Protein AF-A0A960MIV2-F1 (afdb_monomer_lite)

Structure (mmCIF, N/CA/C/O backbone):
data_AF-A0A960MIV2-F1
#
_entry.id   AF-A0A960MIV2-F1
#
loop_
_atom_site.group_PDB
_atom_site.id
_atom_site.type_symbol
_atom_site.label_atom_id
_atom_site.label_alt_id
_atom_site.label_comp_id
_atom_site.label_asym_id
_atom_site.label_entity_id
_atom_site.label_seq_id
_atom_site.pdbx_PDB_ins_code
_atom_site.Cartn_x
_atom_site.Cartn_y
_atom_site.Cartn_z
_atom_site.occupancy
_atom_site.B_iso_or_equiv
_atom_site.auth_seq_id
_atom_site.auth_comp_id
_atom_site.auth_asym_id
_atom_site.auth_atom_id
_atom_site.pdbx_PDB_model_num
ATOM 1 N N . MET A 1 1 ? 14.978 1.447 -35.392 1.00 47.12 1 MET A N 1
ATOM 2 C 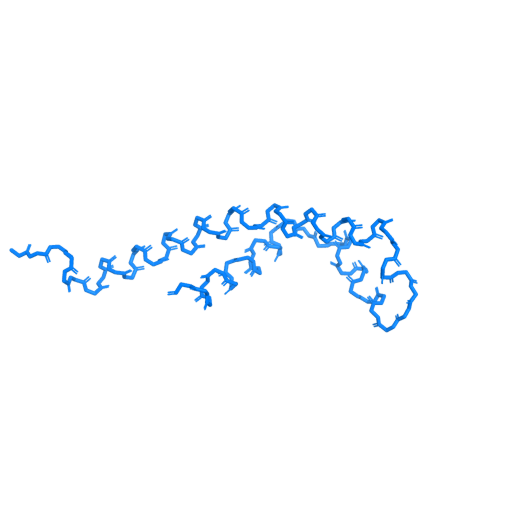CA . MET A 1 1 ? 14.464 0.526 -34.352 1.00 47.12 1 MET A CA 1
ATOM 3 C C . MET A 1 1 ? 13.581 1.329 -33.411 1.00 47.12 1 MET A C 1
ATOM 5 O O . MET A 1 1 ? 14.086 2.224 -32.753 1.00 47.12 1 MET A O 1
ATOM 9 N N . SER A 1 2 ? 12.265 1.102 -33.428 1.00 51.31 2 SER A N 1
ATOM 10 C CA . SER A 1 2 ? 11.322 1.870 -32.604 1.00 51.31 2 SER A CA 1
ATOM 11 C C . SER A 1 2 ? 11.414 1.407 -31.147 1.00 51.31 2 SER A C 1
ATOM 13 O O . SER A 1 2 ? 11.074 0.263 -30.845 1.00 51.31 2 SER A O 1
ATOM 15 N N . ILE A 1 3 ? 11.899 2.283 -30.262 1.00 57.53 3 ILE A N 1
ATOM 16 C CA . ILE A 1 3 ? 12.060 2.053 -28.812 1.00 57.53 3 ILE A CA 1
ATOM 17 C C . ILE A 1 3 ? 10.745 1.583 -28.157 1.00 57.53 3 ILE A C 1
ATOM 19 O O . ILE A 1 3 ? 10.769 0.782 -27.227 1.00 57.53 3 ILE A O 1
ATOM 23 N N . CYS A 1 4 ? 9.594 1.955 -28.726 1.00 55.69 4 CYS A N 1
ATOM 24 C CA . CYS A 1 4 ? 8.263 1.563 -28.255 1.00 55.69 4 CYS A CA 1
ATOM 25 C C . CYS A 1 4 ? 7.899 0.078 -28.474 1.00 55.69 4 CYS A C 1
ATOM 27 O O . CYS A 1 4 ? 6.861 -0.371 -27.986 1.00 55.69 4 CYS A O 1
ATOM 29 N N . ARG A 1 5 ? 8.710 -0.699 -29.212 1.00 61.00 5 ARG A N 1
ATOM 30 C CA . ARG A 1 5 ? 8.460 -2.134 -29.460 1.00 61.00 5 ARG A CA 1
ATOM 31 C C . ARG A 1 5 ? 9.167 -3.057 -28.461 1.00 61.00 5 ARG A C 1
ATOM 33 O O . ARG A 1 5 ? 8.834 -4.233 -28.413 1.00 61.00 5 ARG A O 1
ATOM 40 N N . SER A 1 6 ? 10.121 -2.542 -27.685 1.00 75.19 6 SER A N 1
ATOM 41 C CA . SER A 1 6 ? 10.874 -3.351 -26.725 1.00 75.19 6 SER A CA 1
ATOM 42 C C . SER A 1 6 ? 10.004 -3.721 -25.523 1.00 75.19 6 SER A C 1
ATOM 44 O O . SER A 1 6 ? 9.482 -2.838 -24.839 1.00 75.19 6 SER A O 1
ATOM 46 N N . ASP A 1 7 ? 9.874 -5.017 -25.239 1.00 73.69 7 ASP A N 1
ATOM 47 C CA . ASP A 1 7 ? 9.116 -5.511 -24.084 1.00 73.69 7 ASP A CA 1
ATOM 48 C C . ASP A 1 7 ? 9.695 -4.986 -22.762 1.00 73.69 7 ASP A C 1
ATOM 50 O O . ASP A 1 7 ? 8.949 -4.600 -21.863 1.00 73.69 7 ASP A O 1
ATOM 54 N N . ALA A 1 8 ? 11.019 -4.824 -22.682 1.00 79.50 8 ALA A N 1
ATOM 55 C CA . ALA A 1 8 ? 11.685 -4.240 -21.519 1.00 79.50 8 ALA A CA 1
ATOM 56 C C . ALA A 1 8 ? 11.283 -2.771 -21.271 1.00 79.50 8 ALA A C 1
ATOM 58 O O . ALA A 1 8 ? 11.164 -2.344 -20.120 1.00 79.50 8 ALA A O 1
ATOM 59 N N . PHE A 1 9 ? 11.021 -1.997 -22.333 1.00 81.50 9 PHE A N 1
ATOM 60 C CA . PHE A 1 9 ? 10.580 -0.605 -22.201 1.00 81.50 9 PHE A CA 1
ATOM 61 C C . PHE A 1 9 ? 9.160 -0.531 -21.633 1.00 81.50 9 PHE A C 1
ATOM 63 O O . PHE A 1 9 ? 8.909 0.237 -20.708 1.00 81.50 9 PHE A O 1
ATOM 70 N N . LYS A 1 10 ? 8.249 -1.383 -22.119 1.00 79.69 10 LYS A N 1
ATOM 71 C CA . LYS A 1 10 ? 6.870 -1.450 -21.613 1.00 79.69 10 LYS A CA 1
ATOM 72 C C . LYS A 1 10 ? 6.821 -1.858 -20.146 1.00 79.69 10 LYS A C 1
ATOM 74 O O . LYS A 1 10 ? 6.111 -1.224 -19.375 1.00 79.69 10 LYS A O 1
ATOM 79 N N . VAL A 1 11 ? 7.616 -2.857 -19.755 1.00 83.81 11 VAL A N 1
ATOM 80 C CA . VAL A 1 11 ? 7.721 -3.282 -18.351 1.00 83.81 11 VAL A CA 1
ATOM 81 C C . VAL A 1 11 ? 8.254 -2.145 -17.482 1.00 83.81 11 VAL A C 1
ATOM 83 O O . VAL A 1 11 ? 7.704 -1.881 -16.419 1.00 83.81 11 VAL A O 1
ATOM 86 N N . THR A 1 12 ? 9.270 -1.416 -17.948 1.00 83.31 12 THR A N 1
ATOM 87 C CA . THR A 1 12 ? 9.815 -0.273 -17.198 1.00 83.31 12 THR A CA 1
ATOM 88 C C . THR A 1 12 ? 8.771 0.827 -17.012 1.00 83.31 12 THR A C 1
ATOM 90 O O . THR A 1 12 ? 8.576 1.304 -15.896 1.00 83.31 12 THR A O 1
ATOM 93 N N . VAL A 1 13 ? 8.060 1.204 -18.078 1.00 86.69 13 VAL A N 1
ATOM 94 C CA . VAL A 1 13 ? 6.997 2.219 -18.006 1.00 86.69 13 VAL A CA 1
ATOM 95 C C . VAL A 1 13 ? 5.863 1.760 -17.094 1.00 86.69 13 VAL A C 1
ATOM 97 O O . VAL A 1 13 ? 5.382 2.554 -16.292 1.00 86.69 13 VAL A O 1
ATOM 100 N N . PHE A 1 14 ? 5.479 0.485 -17.161 1.00 84.31 14 PHE A N 1
ATOM 101 C CA . PHE A 1 14 ? 4.462 -0.093 -16.288 1.00 84.31 14 PHE A CA 1
ATOM 102 C C . PHE A 1 14 ? 4.868 -0.013 -14.812 1.00 84.31 14 PHE A C 1
ATOM 104 O O . PHE A 1 14 ? 4.111 0.501 -13.996 1.00 84.31 14 PHE A O 1
ATOM 111 N N . VAL A 1 15 ? 6.089 -0.433 -14.465 1.00 85.56 15 VAL A N 1
ATOM 112 C CA . VAL A 1 15 ? 6.586 -0.376 -13.079 1.00 85.56 15 VAL A CA 1
ATOM 113 C C . VAL A 1 15 ? 6.641 1.065 -12.568 1.00 85.56 15 VAL A C 1
ATOM 115 O O . VAL A 1 15 ? 6.228 1.333 -11.439 1.00 85.56 15 VAL A O 1
ATOM 118 N N . VAL A 1 16 ? 7.101 2.006 -13.397 1.00 86.88 16 VAL A N 1
ATOM 119 C CA . VAL A 1 16 ? 7.133 3.431 -13.038 1.00 86.88 16 VAL A CA 1
ATOM 120 C C . VAL A 1 16 ? 5.717 3.981 -12.856 1.00 86.88 16 VAL A C 1
ATOM 122 O O . VAL A 1 16 ? 5.459 4.666 -11.868 1.00 86.88 16 VAL A O 1
ATOM 125 N N . ALA A 1 17 ? 4.784 3.653 -13.750 1.00 86.44 17 ALA A N 1
ATOM 126 C CA . ALA A 1 17 ? 3.393 4.085 -13.649 1.00 86.44 17 ALA A CA 1
ATOM 127 C C . ALA A 1 17 ? 2.722 3.537 -12.381 1.00 86.44 17 ALA A C 1
ATOM 129 O O . ALA A 1 17 ? 2.109 4.302 -11.641 1.00 86.44 17 ALA A O 1
ATOM 130 N N . VAL A 1 18 ? 2.918 2.253 -12.068 1.00 86.75 18 VAL A N 1
ATOM 131 C CA . VAL A 1 18 ? 2.420 1.625 -10.834 1.00 86.75 18 VAL A CA 1
ATOM 132 C C . VAL A 1 18 ? 3.010 2.297 -9.595 1.00 86.75 18 VAL A C 1
ATOM 134 O O . VAL A 1 18 ? 2.276 2.565 -8.646 1.00 86.75 18 VAL A O 1
ATOM 137 N N . ALA A 1 19 ? 4.308 2.616 -9.598 1.00 82.62 19 ALA A N 1
ATOM 138 C CA . ALA A 1 19 ? 4.958 3.296 -8.481 1.00 82.62 19 ALA A CA 1
ATOM 139 C C . ALA A 1 19 ? 4.417 4.718 -8.267 1.00 82.62 19 ALA A C 1
ATOM 141 O O . ALA A 1 19 ? 4.123 5.102 -7.133 1.00 82.62 19 ALA A O 1
ATOM 142 N N . VAL A 1 20 ? 4.240 5.483 -9.348 1.00 86.44 20 VAL A N 1
ATOM 143 C CA . VAL A 1 20 ? 3.690 6.846 -9.301 1.00 86.44 20 VAL A CA 1
ATOM 144 C C . VAL A 1 20 ? 2.226 6.827 -8.860 1.00 86.44 20 VAL A C 1
ATOM 146 O O . VAL A 1 20 ? 1.853 7.568 -7.950 1.00 86.44 20 VAL A O 1
ATOM 149 N N . CYS A 1 21 ? 1.401 5.950 -9.436 1.00 84.44 21 CYS A N 1
ATOM 150 C CA . CYS A 1 21 ? 0.010 5.773 -9.022 1.00 84.44 21 CYS A CA 1
ATOM 151 C C . CYS A 1 21 ? -0.085 5.336 -7.556 1.00 84.44 21 CYS A C 1
ATOM 153 O O . CYS A 1 21 ? -0.852 5.923 -6.795 1.00 84.44 21 CYS A O 1
ATOM 155 N N . GLY A 1 22 ? 0.750 4.388 -7.124 1.00 83.00 22 GLY A N 1
ATOM 156 C CA . GLY A 1 22 ? 0.810 3.944 -5.735 1.00 83.00 22 GLY A CA 1
ATOM 157 C C . GLY A 1 22 ? 1.190 5.074 -4.779 1.00 83.00 22 GLY A C 1
ATOM 158 O O . GLY A 1 22 ? 0.560 5.223 -3.735 1.00 83.00 22 GLY A O 1
ATOM 159 N N . ALA A 1 23 ? 2.155 5.919 -5.150 1.00 81.56 23 ALA A N 1
ATOM 160 C CA . ALA A 1 23 ? 2.563 7.079 -4.356 1.00 81.56 23 ALA A CA 1
ATOM 161 C C . ALA A 1 23 ? 1.461 8.140 -4.232 1.00 81.56 23 ALA A C 1
ATOM 163 O O . ALA A 1 23 ? 1.316 8.739 -3.169 1.00 81.56 23 ALA A O 1
ATOM 164 N N . LEU A 1 24 ? 0.664 8.351 -5.283 1.00 85.31 24 LEU A N 1
ATOM 165 C CA . LEU A 1 24 ? -0.464 9.288 -5.267 1.00 85.31 24 LEU A CA 1
ATOM 166 C C . LEU A 1 24 ? -1.666 8.747 -4.475 1.00 85.31 24 LEU A C 1
ATOM 168 O O . LEU A 1 24 ? -2.313 9.495 -3.741 1.00 85.31 24 LEU A O 1
ATOM 172 N N . LEU A 1 25 ? -1.944 7.447 -4.590 1.00 81.94 25 LEU A N 1
ATOM 173 C CA . LEU A 1 25 ? -3.072 6.783 -3.927 1.00 81.94 25 LEU A CA 1
ATOM 174 C C . LEU A 1 25 ? -2.808 6.497 -2.442 1.00 81.94 25 LEU A C 1
ATOM 176 O O . LEU A 1 25 ? -3.737 6.530 -1.637 1.00 81.94 25 LEU A O 1
ATOM 180 N N . ALA A 1 26 ? -1.560 6.237 -2.049 1.00 80.06 26 ALA A N 1
ATOM 181 C CA . ALA A 1 26 ? -1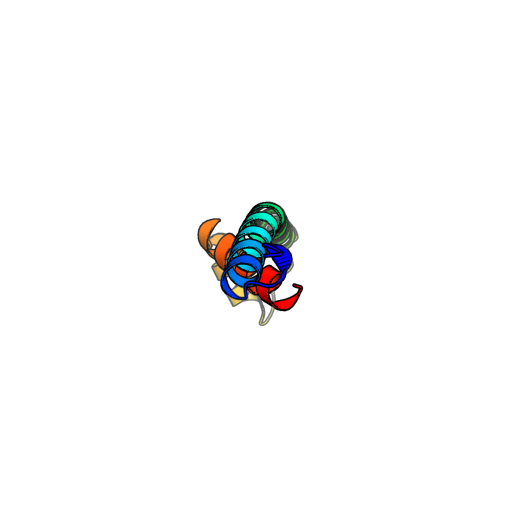.191 5.917 -0.669 1.00 80.06 26 ALA A CA 1
ATOM 182 C C . ALA A 1 26 ? -1.633 6.959 0.381 1.00 80.06 26 ALA A C 1
ATOM 184 O O . ALA A 1 26 ? -2.262 6.552 1.363 1.00 80.06 26 ALA A O 1
ATOM 185 N N . PRO A 1 27 ? -1.365 8.274 0.224 1.00 81.44 27 PRO A N 1
ATOM 186 C CA . PRO A 1 27 ? -1.802 9.273 1.197 1.00 81.44 27 PRO A CA 1
ATOM 187 C C . PRO A 1 27 ? -3.328 9.398 1.247 1.00 81.44 27 PRO A C 1
ATOM 189 O O . PRO A 1 27 ? -3.885 9.575 2.328 1.00 81.44 27 PRO A O 1
ATOM 192 N N . GLN A 1 28 ? -4.013 9.243 0.109 1.00 84.19 28 GLN A N 1
ATOM 193 C CA . GLN A 1 28 ? -5.477 9.275 0.038 1.00 84.19 28 GLN A CA 1
ATOM 194 C C . GLN A 1 28 ? -6.090 8.078 0.777 1.00 84.19 28 GLN A C 1
ATOM 196 O O . GLN A 1 28 ? -6.993 8.250 1.593 1.00 8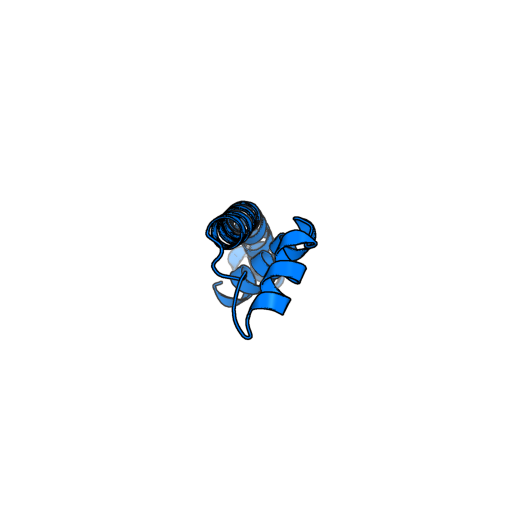4.19 28 GLN A O 1
ATOM 201 N N . LEU A 1 29 ? -5.554 6.873 0.560 1.00 80.12 29 LEU A N 1
ATOM 202 C CA . LEU A 1 29 ? -5.972 5.649 1.251 1.00 80.12 29 LEU A CA 1
ATOM 203 C C . LEU A 1 29 ? -5.699 5.712 2.758 1.00 80.12 29 LEU A C 1
ATOM 205 O O . LEU A 1 29 ? -6.535 5.277 3.549 1.00 80.12 29 LEU A O 1
ATOM 209 N N . HIS A 1 30 ? -4.557 6.274 3.161 1.00 81.12 30 HIS A N 1
ATOM 210 C CA . HIS A 1 30 ? -4.238 6.482 4.571 1.00 81.12 30 HIS A CA 1
ATOM 211 C C . HIS A 1 30 ? -5.210 7.479 5.222 1.00 81.12 30 HIS A C 1
ATOM 213 O O . HIS A 1 30 ? -5.773 7.187 6.275 1.00 81.12 30 HIS A O 1
ATOM 219 N N . ALA A 1 31 ? -5.466 8.623 4.577 1.00 83.62 31 ALA A N 1
ATOM 220 C CA . ALA A 1 31 ? -6.405 9.628 5.075 1.00 83.62 31 ALA A CA 1
ATOM 221 C C . ALA A 1 31 ? -7.839 9.082 5.186 1.00 83.62 31 ALA A C 1
ATOM 223 O O . ALA A 1 31 ? -8.505 9.321 6.190 1.00 83.62 31 ALA A O 1
ATOM 224 N N . LEU A 1 32 ? -8.296 8.303 4.200 1.00 82.88 32 LEU A N 1
ATOM 225 C CA . LEU A 1 32 ? -9.603 7.640 4.240 1.00 82.88 32 LEU A CA 1
ATOM 226 C C . LEU A 1 32 ? -9.696 6.609 5.370 1.00 82.88 32 LEU A C 1
ATOM 228 O O . LEU A 1 32 ? -10.713 6.562 6.061 1.00 82.88 32 LEU A O 1
ATOM 232 N N . GLY A 1 33 ? -8.643 5.815 5.589 1.00 79.12 33 GLY A N 1
ATOM 233 C CA . GLY A 1 33 ? -8.578 4.858 6.696 1.00 79.12 33 GLY A CA 1
ATOM 234 C C . GLY A 1 33 ? -8.695 5.547 8.057 1.00 79.12 33 GLY A C 1
ATOM 235 O O . GLY A 1 33 ? -9.529 5.158 8.873 1.00 79.12 33 GLY A O 1
ATOM 236 N N . GLN A 1 34 ? -7.928 6.621 8.262 1.00 80.56 34 GLN A N 1
ATOM 237 C CA . GLN A 1 34 ? -7.972 7.424 9.489 1.00 80.56 34 GLN A CA 1
ATOM 238 C C . GLN A 1 34 ? -9.324 8.129 9.675 1.00 80.56 34 GLN A C 1
ATOM 240 O O . GLN A 1 34 ? -9.860 8.162 10.779 1.00 80.56 34 GLN A O 1
ATOM 245 N N . TRP A 1 35 ? -9.923 8.648 8.600 1.00 83.19 35 TRP A N 1
ATOM 246 C CA . TRP A 1 35 ? -11.246 9.274 8.654 1.00 83.19 35 TRP A CA 1
ATOM 247 C C . TRP A 1 35 ? -12.350 8.276 9.021 1.00 83.19 35 TRP A C 1
ATOM 249 O O . TRP A 1 35 ? -13.207 8.584 9.848 1.00 83.19 35 TRP A O 1
ATOM 259 N N . ALA A 1 36 ? -12.318 7.069 8.449 1.00 81.06 36 ALA A N 1
ATOM 260 C CA . ALA A 1 36 ? -13.263 6.006 8.780 1.00 81.06 36 ALA A CA 1
ATOM 261 C C . ALA A 1 36 ? -13.096 5.528 10.235 1.00 81.06 36 ALA A C 1
ATOM 263 O O . ALA A 1 36 ? -14.093 5.285 10.918 1.00 81.06 36 ALA A O 1
ATOM 264 N N . LEU A 1 37 ? -11.854 5.467 10.732 1.00 79.75 37 LEU A N 1
ATOM 265 C CA . LEU A 1 37 ? -11.564 5.198 12.141 1.00 79.75 37 LEU A CA 1
ATOM 266 C C . LEU A 1 37 ? -12.148 6.291 13.050 1.00 79.75 37 LEU A C 1
ATOM 268 O O . LEU A 1 37 ? -12.909 5.983 13.961 1.00 79.75 37 LEU A O 1
ATOM 272 N N . ALA A 1 38 ? -11.885 7.565 12.743 1.00 80.38 38 ALA A N 1
ATOM 273 C CA . ALA A 1 38 ? -12.379 8.714 13.506 1.00 80.38 38 ALA A CA 1
ATOM 274 C C . ALA A 1 38 ? -13.913 8.852 13.490 1.00 80.38 38 ALA A C 1
ATOM 276 O O . ALA A 1 38 ? -14.506 9.399 14.416 1.00 80.38 38 ALA A O 1
ATOM 277 N N . LYS A 1 39 ? -14.576 8.354 12.440 1.00 81.75 39 LYS A N 1
ATOM 278 C CA . LYS A 1 39 ? -16.042 8.279 12.331 1.00 81.75 39 LYS A CA 1
ATOM 279 C C . LYS A 1 39 ? -16.658 7.135 13.145 1.00 81.75 39 LYS A C 1
ATOM 281 O O . LYS A 1 39 ? -17.877 6.973 13.101 1.00 81.75 39 LYS A O 1
ATOM 286 N N . GLY A 1 40 ? -15.849 6.328 13.831 1.00 75.56 40 GLY A N 1
ATOM 287 C CA . GLY A 1 40 ? -16.315 5.193 14.624 1.00 75.56 40 GLY A CA 1
ATOM 288 C C . GLY A 1 40 ? -16.851 4.032 13.782 1.00 75.56 40 GLY A C 1
ATOM 289 O O . GLY A 1 40 ? -17.529 3.154 14.311 1.00 75.56 40 GLY A O 1
ATOM 290 N N . TRP A 1 41 ? -16.552 3.983 12.475 1.00 76.00 41 TRP A N 1
ATOM 291 C CA . TRP A 1 41 ? -17.054 2.920 11.585 1.00 76.00 41 TRP A CA 1
ATOM 292 C C . TRP A 1 41 ? -16.549 1.528 11.977 1.00 76.00 41 TRP A C 1
ATOM 294 O O . TRP A 1 41 ? -17.155 0.523 11.611 1.00 76.00 41 TRP A O 1
ATOM 304 N N . PHE A 1 42 ? -15.454 1.476 12.737 1.00 74.25 42 PHE A N 1
ATOM 305 C CA . PHE A 1 42 ? -14.843 0.243 13.220 1.00 74.25 42 PHE A CA 1
ATOM 306 C C . PHE A 1 42 ? -15.012 0.032 14.733 1.00 74.25 42 PHE A C 1
ATOM 308 O O . PHE A 1 42 ? -14.578 -0.992 15.241 1.00 74.25 42 PHE A O 1
ATOM 315 N N . GLU A 1 43 ? -15.658 0.941 15.472 1.00 67.62 43 GLU A N 1
ATOM 316 C CA . GLU A 1 43 ? -15.738 0.839 16.941 1.00 67.62 43 GLU A CA 1
ATOM 317 C C . GLU A 1 43 ? -16.667 -0.282 17.431 1.00 67.62 43 GLU A C 1
ATOM 319 O O . GLU A 1 43 ? -16.487 -0.796 18.535 1.00 67.62 43 GLU A O 1
ATOM 324 N N . LYS A 1 44 ? -17.671 -0.684 16.638 1.00 66.38 44 LYS A N 1
ATOM 325 C CA . LYS A 1 44 ? -18.633 -1.728 17.027 1.00 66.38 44 LYS A CA 1
ATOM 326 C C . LYS A 1 44 ? -18.971 -2.637 15.848 1.00 66.38 44 LYS A C 1
ATOM 328 O O . LYS A 1 44 ? -19.573 -2.203 14.873 1.00 66.38 44 LYS A O 1
ATOM 333 N N . GLY A 1 45 ? -18.610 -3.916 15.960 1.00 67.75 45 GLY A N 1
ATOM 334 C CA . GLY A 1 45 ? -18.951 -4.959 14.988 1.00 67.75 45 GLY A CA 1
ATOM 335 C C . GLY A 1 45 ? -17.786 -5.902 14.662 1.00 67.75 45 GLY A C 1
ATOM 336 O O . GLY A 1 45 ? -16.691 -5.735 15.194 1.00 67.75 45 GLY A O 1
ATOM 337 N N . PRO A 1 46 ? -17.986 -6.877 13.756 1.00 70.25 46 PRO A N 1
ATOM 338 C CA . PRO A 1 46 ? -16.947 -7.831 13.339 1.00 70.25 46 PRO A CA 1
ATOM 339 C C . PRO A 1 46 ? -15.742 -7.168 12.640 1.00 70.25 46 PRO A C 1
ATOM 341 O O . PRO A 1 46 ? -14.710 -7.803 12.437 1.00 70.25 46 PRO A O 1
ATOM 344 N N . LEU A 1 47 ? -15.866 -5.884 12.287 1.00 72.38 47 LEU A N 1
ATOM 345 C CA . LEU A 1 47 ? -14.838 -5.069 11.640 1.00 72.38 47 LEU A CA 1
ATOM 346 C C . LEU A 1 47 ? -13.936 -4.323 12.641 1.00 72.38 47 LEU A C 1
ATOM 348 O O . LEU A 1 47 ? -13.048 -3.588 12.215 1.00 72.38 47 LEU A O 1
ATOM 352 N N . SER A 1 48 ? -14.108 -4.516 13.953 1.00 69.44 48 SER A N 1
ATOM 353 C CA . SER A 1 48 ? -13.260 -3.879 14.974 1.00 69.44 48 SER A CA 1
ATOM 354 C C . SER A 1 48 ? -11.786 -4.268 14.875 1.00 69.44 48 SER A C 1
ATOM 356 O O . SER A 1 48 ? -10.904 -3.433 15.062 1.00 69.44 48 SER A O 1
ATOM 358 N N . SER A 1 49 ? -11.506 -5.500 14.447 1.00 74.38 49 SER A N 1
ATOM 359 C CA . SER A 1 49 ? -10.149 -5.976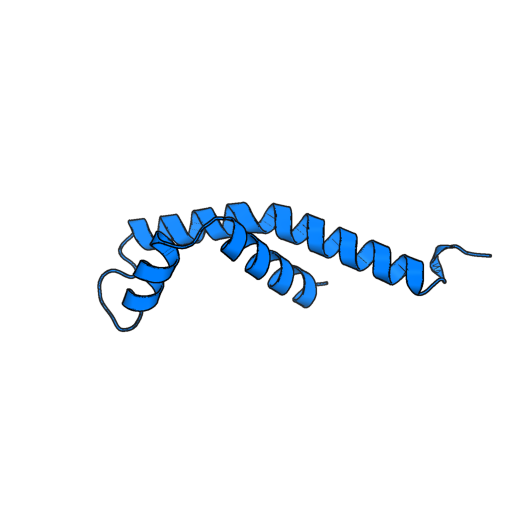 14.145 1.00 74.38 49 SER A CA 1
ATOM 360 C C . SER A 1 49 ? -9.469 -5.201 13.003 1.00 74.38 49 SER A C 1
ATOM 362 O O . SER A 1 49 ? -8.237 -5.106 12.947 1.00 74.38 49 SER A O 1
ATOM 364 N N . ILE A 1 50 ? -10.262 -4.622 12.093 1.00 72.50 50 ILE A N 1
ATOM 365 C CA . ILE A 1 50 ? -9.774 -3.767 11.008 1.00 72.50 50 ILE A CA 1
ATOM 366 C C . ILE A 1 50 ? -9.438 -2.381 11.554 1.00 72.50 50 ILE A C 1
ATOM 368 O O . ILE A 1 50 ? -8.409 -1.839 11.164 1.00 72.50 50 ILE A O 1
ATOM 372 N N . GLY A 1 51 ? -10.235 -1.851 12.486 1.00 69.50 51 GLY A N 1
ATOM 373 C CA . GLY A 1 51 ? -9.951 -0.590 13.175 1.00 69.50 51 GLY A CA 1
ATOM 374 C C . GLY A 1 51 ? -8.597 -0.613 13.883 1.00 69.50 51 GLY A C 1
ATOM 375 O O . GLY A 1 51 ? -7.721 0.184 13.555 1.00 69.50 51 GLY A O 1
ATOM 376 N N . ASP A 1 52 ? -8.364 -1.623 14.722 1.00 71.94 52 ASP A N 1
ATOM 377 C CA . ASP A 1 52 ? -7.075 -1.844 15.400 1.00 71.94 52 ASP A CA 1
ATOM 378 C C . ASP A 1 52 ? -5.901 -1.955 14.409 1.00 71.94 52 ASP A C 1
ATOM 380 O O . ASP A 1 52 ? -4.785 -1.483 14.646 1.00 71.94 52 ASP A O 1
ATOM 384 N N . SER A 1 53 ? -6.152 -2.584 13.257 1.00 72.81 53 SER A N 1
ATOM 385 C CA . SER A 1 53 ? -5.164 -2.718 12.188 1.00 72.81 53 SER A CA 1
ATOM 386 C C . SER A 1 53 ? -4.899 -1.412 11.445 1.00 72.81 53 SER A C 1
ATOM 388 O O . SER A 1 53 ? -3.790 -1.245 10.941 1.00 72.81 53 SER A O 1
ATOM 390 N N . VAL A 1 54 ? -5.897 -0.536 11.317 1.00 73.44 54 VAL A N 1
ATOM 391 C CA . VAL A 1 54 ? -5.821 0.778 10.659 1.00 73.44 54 VAL A CA 1
ATOM 392 C C . VAL A 1 54 ? -5.103 1.775 11.560 1.00 73.44 54 VAL A C 1
ATOM 394 O O . VAL A 1 54 ? -4.235 2.492 11.067 1.00 73.44 54 VAL A O 1
ATOM 397 N N . GLU A 1 55 ? -5.396 1.755 12.860 1.00 71.50 55 GLU A N 1
ATOM 398 C CA . GLU A 1 55 ? -4.762 2.596 13.880 1.00 71.50 55 GLU A CA 1
ATOM 399 C C . GLU A 1 55 ? -3.261 2.302 14.006 1.00 71.50 55 GLU A C 1
ATOM 401 O O . GLU A 1 55 ? -2.437 3.215 14.027 1.00 71.50 55 GLU A O 1
ATOM 406 N N . ARG A 1 56 ? -2.876 1.017 14.004 1.00 73.56 56 ARG A N 1
ATOM 407 C CA . ARG A 1 56 ? -1.462 0.605 14.084 1.00 73.56 56 ARG A CA 1
ATOM 408 C C . ARG A 1 56 ? -0.743 0.600 12.732 1.00 73.56 56 ARG A C 1
ATOM 410 O O . ARG A 1 56 ? 0.478 0.420 12.688 1.00 73.56 56 ARG A O 1
ATOM 417 N N . ALA A 1 57 ? -1.464 0.725 11.616 1.00 71.19 57 ALA A N 1
ATOM 418 C CA . ALA A 1 57 ? -0.859 0.639 10.292 1.00 71.19 57 ALA A CA 1
ATOM 419 C C . ALA A 1 57 ? -0.086 1.912 9.942 1.00 71.19 57 ALA A C 1
ATOM 421 O O . ALA A 1 57 ? -0.644 2.992 9.790 1.00 71.19 57 ALA A O 1
ATOM 422 N N . GLN A 1 58 ? 1.209 1.736 9.699 1.00 73.75 58 GLN A N 1
ATOM 423 C CA . GLN A 1 58 ? 2.078 2.765 9.137 1.00 73.75 58 GLN A CA 1
ATOM 424 C C . GLN A 1 58 ? 1.710 3.071 7.675 1.00 73.75 58 GLN A C 1
ATOM 426 O O . GLN A 1 58 ? 1.246 2.186 6.945 1.00 73.75 58 GLN A O 1
ATOM 431 N N . ILE A 1 59 ? 2.015 4.291 7.214 1.00 71.81 59 ILE A N 1
ATOM 432 C CA . ILE A 1 59 ? 1.852 4.734 5.812 1.00 71.81 59 ILE A CA 1
ATOM 433 C C . ILE A 1 59 ? 2.432 3.720 4.813 1.00 71.81 59 ILE A C 1
ATOM 435 O O . ILE A 1 59 ? 1.826 3.459 3.775 1.00 71.81 59 ILE A O 1
ATOM 439 N N . THR A 1 60 ? 3.541 3.060 5.154 1.00 72.56 60 THR A N 1
ATOM 440 C CA . THR A 1 60 ? 4.183 2.021 4.332 1.00 72.56 60 THR A CA 1
ATOM 441 C C . THR A 1 60 ? 3.243 0.861 3.975 1.00 72.56 60 THR A C 1
ATOM 443 O O . THR A 1 60 ? 3.303 0.327 2.867 1.00 72.56 60 THR A O 1
ATOM 446 N N . ARG A 1 61 ? 2.321 0.480 4.871 1.00 75.38 61 ARG A N 1
ATOM 447 C CA . ARG A 1 61 ? 1.334 -0.583 4.605 1.00 75.38 61 ARG A CA 1
ATOM 448 C C . ARG A 1 61 ? 0.275 -0.129 3.598 1.00 75.38 61 ARG A C 1
ATOM 450 O O . ARG A 1 61 ? -0.145 -0.922 2.756 1.00 75.38 61 ARG A O 1
ATOM 457 N N . TYR A 1 62 ? -0.130 1.139 3.663 1.00 75.44 62 TYR A N 1
ATOM 458 C CA . TYR A 1 62 ? -1.048 1.742 2.694 1.00 75.44 62 TYR A CA 1
ATOM 459 C C . TYR A 1 62 ? -0.382 1.937 1.338 1.00 75.44 62 TYR A C 1
ATOM 461 O O . TYR A 1 62 ? -1.020 1.679 0.326 1.00 75.44 62 TYR A O 1
ATOM 469 N N . PHE A 1 63 ? 0.907 2.278 1.312 1.00 73.06 63 PHE A N 1
ATOM 470 C CA . PHE A 1 63 ? 1.693 2.336 0.083 1.00 73.06 63 PHE A CA 1
ATOM 471 C C . PHE A 1 63 ? 1.781 0.974 -0.613 1.00 73.06 63 PHE A C 1
ATOM 473 O O . PHE A 1 63 ? 1.476 0.883 -1.797 1.00 73.06 63 PHE A O 1
ATOM 480 N N . ASN A 1 64 ? 2.056 -0.113 0.116 1.00 79.06 64 ASN A N 1
ATOM 481 C CA . ASN A 1 64 ? 2.039 -1.458 -0.475 1.00 79.06 64 ASN A CA 1
ATOM 482 C C . ASN A 1 64 ? 0.662 -1.853 -1.034 1.00 79.06 64 ASN A C 1
ATOM 484 O O . ASN A 1 64 ? 0.583 -2.436 -2.113 1.00 79.06 64 ASN A O 1
ATOM 488 N N . ARG A 1 65 ? -0.433 -1.517 -0.339 1.00 80.06 65 ARG A N 1
ATOM 489 C CA . ARG A 1 65 ? -1.794 -1.762 -0.852 1.00 80.06 65 ARG A CA 1
ATOM 490 C C . ARG A 1 65 ? -2.123 -0.885 -2.062 1.00 80.06 65 ARG A C 1
ATOM 492 O O . ARG A 1 65 ? -2.760 -1.358 -2.996 1.00 80.06 65 ARG A O 1
ATOM 499 N N . ALA A 1 66 ? -1.663 0.364 -2.066 1.00 76.94 66 ALA A N 1
ATOM 500 C CA . ALA A 1 66 ? -1.823 1.289 -3.182 1.00 76.94 66 ALA A CA 1
ATOM 501 C C . ALA A 1 66 ? -1.047 0.824 -4.422 1.00 76.94 66 ALA A C 1
ATOM 503 O O . ALA A 1 66 ? -1.569 0.916 -5.529 1.00 76.94 66 ALA A O 1
ATOM 504 N N . LEU A 1 67 ? 0.158 0.272 -4.245 1.00 76.62 67 LEU A N 1
ATOM 505 C CA . LEU A 1 67 ? 0.933 -0.354 -5.319 1.00 76.62 67 LEU A CA 1
ATOM 506 C C . LEU A 1 67 ? 0.208 -1.570 -5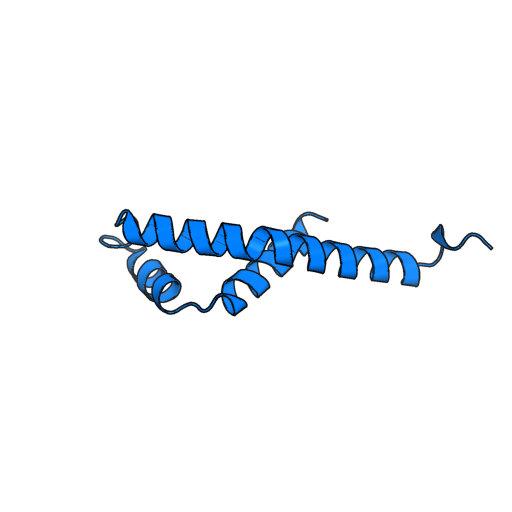.901 1.00 76.62 67 LEU A C 1
ATOM 508 O O . LEU A 1 67 ? 0.095 -1.678 -7.117 1.00 76.62 67 LEU A O 1
ATOM 512 N N . GLN A 1 68 ? -0.325 -2.453 -5.051 1.00 81.12 68 GLN A N 1
ATOM 513 C CA . GLN A 1 68 ? -1.109 -3.611 -5.500 1.00 81.12 68 GLN A CA 1
ATOM 514 C C . GLN A 1 68 ? -2.361 -3.189 -6.278 1.00 81.12 68 GLN A C 1
ATOM 516 O O . GLN A 1 68 ? -2.638 -3.745 -7.335 1.00 81.12 68 GLN A O 1
ATOM 521 N N . LEU A 1 69 ? -3.088 -2.179 -5.790 1.00 77.38 69 LEU A N 1
ATOM 522 C CA . LEU A 1 69 ? -4.236 -1.608 -6.500 1.00 77.38 69 LEU A CA 1
ATOM 523 C C . LEU A 1 69 ? -3.829 -0.984 -7.836 1.00 77.38 69 LEU A C 1
ATOM 525 O O . LEU A 1 69 ? -4.491 -1.206 -8.841 1.00 77.38 69 LEU A O 1
ATOM 529 N N . SER A 1 70 ? -2.724 -0.242 -7.863 1.00 75.19 70 SER A N 1
ATOM 530 C CA . SER A 1 70 ? -2.225 0.392 -9.086 1.00 75.19 70 SER A CA 1
ATOM 531 C C . SER A 1 70 ? -1.797 -0.641 -10.128 1.00 75.19 70 SER A C 1
ATOM 533 O O . SER A 1 70 ? -2.067 -0.453 -11.306 1.00 75.19 70 SER A O 1
ATOM 535 N N . ALA A 1 71 ? -1.194 -1.752 -9.698 1.00 75.44 71 ALA A N 1
ATOM 536 C CA . ALA A 1 71 ? -0.816 -2.866 -10.567 1.00 75.44 71 ALA A CA 1
ATOM 537 C C . ALA A 1 71 ? -2.009 -3.679 -11.095 1.00 75.44 71 ALA A C 1
ATOM 539 O O . ALA A 1 71 ? -1.854 -4.387 -12.080 1.00 75.44 71 ALA A O 1
ATOM 540 N N . LEU A 1 72 ? -3.168 -3.622 -10.431 1.00 78.12 72 LEU A N 1
ATOM 541 C CA . LEU A 1 72 ? -4.409 -4.249 -10.906 1.00 78.12 72 LEU A CA 1
ATO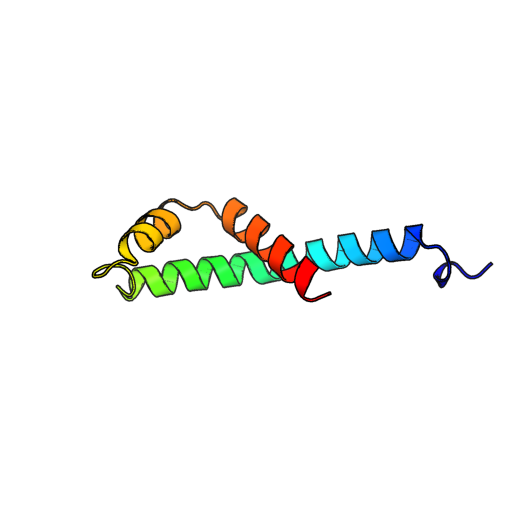M 542 C C . LEU A 1 72 ? -5.185 -3.361 -11.886 1.00 78.12 72 LEU A C 1
ATOM 544 O O . LEU A 1 72 ? -5.973 -3.872 -12.675 1.00 78.12 72 LEU A O 1
ATOM 548 N N . LEU A 1 73 ? -5.028 -2.040 -11.774 1.00 76.06 73 LEU A N 1
ATOM 549 C CA . LEU A 1 73 ? -5.755 -1.058 -12.582 1.00 76.06 73 LEU A CA 1
ATOM 550 C C . LEU A 1 73 ? -5.066 -0.737 -13.915 1.00 76.06 73 LEU A C 1
ATOM 552 O O . LEU A 1 73 ? -5.751 -0.333 -14.854 1.00 76.06 73 LEU A O 1
ATOM 556 N N . LEU A 1 74 ? -3.739 -0.864 -13.966 1.00 71.12 74 LEU A N 1
ATOM 557 C CA . LEU A 1 74 ? -2.905 -0.674 -15.157 1.00 71.12 74 LEU A CA 1
ATOM 558 C C . LEU A 1 74 ? -2.677 -2.004 -15.878 1.00 71.12 74 LEU A C 1
ATOM 560 O O . LEU A 1 74 ? -2.551 -1.959 -17.122 1.00 71.12 74 LEU A O 1
#

Radius of gyration: 16.91 Å; chains: 1; bounding box: 33×18×51 Å

Secondary structure (DSSP, 8-state):
--GGG-HHHHHHHHHHHHHHHHHHHHHHHHHHHHHHHHTTTTTSSTTHHHHHHHHS--HHHHHHHHHHHHHHH-

Foldseek 3Di:
DDPVPDPVSVVVVLLVQLLVQLVVVLVVQLVVLVVCLVVCVLVDDPNVVVSVVSVPDDSVVSSVVSSVVSNVVD

Sequence (74 aa):
MSICRSDAFKVTVFVVAVAVCGALLAPQLHALGQWALAKGWFEKGPLSSIGDSVERAQITRYFNRALQLSALLL

pLDDT: mean 76.35, std 7.94, range [47.12, 86.88]